Protein AF-A0A7S0BKB6-F1 (afdb_monomer)

Radius of gyration: 20.29 Å; Cα contacts (8 Å, |Δi|>4): 83; chains: 1; bounding box: 46×22×55 Å

Organism: NCBI:txid101924

Nearest PDB structures (foldseek):
  7ejc-assembly1_A  TM=9.488E-01  e=2.361E-06  Homo sapiens
  1szp-assembly2_B  TM=8.742E-01  e=2.302E-05  Saccharomyces cerevisiae
  1szp-assembly1_A  TM=8.590E-01  e=1.663E-05  Saccharomyces cerevisiae
  1szp-assembly1_D  TM=8.398E-01  e=2.157E-05  Saccharomyces cerevisiae
  1xu4-assembly1_A  TM=8.864E-01  e=6.520E-05  Methanococcus voltae

Sequence (105 aa):
MKEFGFYTLEGIMMATKKQLLAVRGISEAKVEKIRESCGKLIRSGFSTGIEVREKRAAVFRISTGSEALNGILNGGIQSRSITEAYGSPVGLRSYALWTASLIIR

Solvent-accessible surface area (backbone atoms only — not comparable to full-atom values): 6785 Å² total; per-residue (Å²): 96,61,93,73,73,41,83,45,68,65,54,57,70,73,45,53,70,70,66,58,53,70,38,88,93,48,52,71,75,54,53,50,54,51,51,55,55,43,55,74,75,40,91,84,67,95,72,54,76,64,59,52,51,57,60,54,66,75,52,53,55,45,74,74,88,40,71,72,58,16,59,76,48,73,56,18,53,50,40,81,39,81,49,76,52,86,82,82,92,75,90,77,82,94,75,72,94,64,77,55,68,51,74,40,124

Structure (mmCIF, N/CA/C/O backbone):
data_AF-A0A7S0BKB6-F1
#
_entry.id   AF-A0A7S0BKB6-F1
#
loop_
_atom_site.group_PDB
_atom_site.id
_atom_site.type_symbol
_atom_site.label_atom_id
_atom_site.label_alt_id
_atom_site.label_comp_id
_atom_site.label_asym_id
_atom_site.label_entity_id
_atom_site.label_seq_id
_atom_site.pdbx_PDB_ins_code
_atom_site.Cartn_x
_atom_site.Cartn_y
_atom_site.Cartn_z
_atom_site.occupancy
_atom_site.B_iso_or_equiv
_atom_site.auth_seq_id
_atom_site.auth_comp_id
_atom_site.auth_asym_id
_atom_site.auth_atom_id
_atom_site.pdbx_PDB_model_num
ATOM 1 N N . MET A 1 1 ? -18.333 -7.385 4.244 1.00 70.94 1 MET A N 1
ATOM 2 C CA . MET A 1 1 ? -17.178 -6.545 3.832 1.00 70.94 1 MET A CA 1
ATOM 3 C C . MET A 1 1 ? -16.619 -6.946 2.473 1.00 70.94 1 MET A C 1
ATOM 5 O O . MET A 1 1 ? -16.452 -6.053 1.656 1.00 70.94 1 MET A O 1
ATOM 9 N N . LYS A 1 2 ? -16.419 -8.245 2.194 1.00 74.56 2 LYS A N 1
ATOM 10 C CA . LYS A 1 2 ? -15.992 -8.733 0.866 1.00 74.56 2 LYS A CA 1
ATOM 11 C C . LYS A 1 2 ? -16.907 -8.267 -0.276 1.00 74.56 2 LYS A C 1
ATOM 13 O O . LYS A 1 2 ? -16.418 -7.739 -1.260 1.00 74.56 2 LYS A O 1
ATOM 18 N N . GLU A 1 3 ? -18.224 -8.339 -0.085 1.00 75.38 3 GLU A N 1
ATOM 19 C CA . GLU A 1 3 ? -19.220 -7.850 -1.060 1.00 75.38 3 GLU A CA 1
ATOM 20 C C . GLU A 1 3 ? -19.145 -6.339 -1.337 1.00 75.38 3 GLU A C 1
ATOM 22 O O . GLU A 1 3 ? -19.658 -5.866 -2.341 1.00 75.38 3 GLU A O 1
ATOM 27 N N . PHE A 1 4 ? -18.472 -5.578 -0.471 1.00 72.38 4 PHE A N 1
ATOM 28 C CA . PHE A 1 4 ? -18.290 -4.130 -0.600 1.00 72.38 4 PHE A CA 1
ATOM 29 C C . PHE A 1 4 ? -16.878 -3.763 -1.083 1.00 72.38 4 PHE A C 1
ATOM 31 O O . PHE A 1 4 ? -16.460 -2.618 -0.954 1.00 72.38 4 PHE A O 1
ATOM 38 N N . GLY A 1 5 ? -16.119 -4.735 -1.606 1.00 77.94 5 GLY A N 1
ATOM 39 C CA . GLY A 1 5 ? -14.786 -4.519 -2.174 1.00 77.94 5 GLY A CA 1
ATOM 40 C C . GLY A 1 5 ? -13.638 -4.491 -1.160 1.00 77.94 5 GLY A C 1
ATOM 41 O O . GLY A 1 5 ? -12.485 -4.304 -1.547 1.00 77.94 5 GLY A O 1
ATOM 42 N N . PHE A 1 6 ? -13.913 -4.705 0.132 1.00 82.69 6 PHE A N 1
ATOM 43 C CA . PHE A 1 6 ? -12.881 -4.764 1.170 1.00 82.69 6 PHE A CA 1
ATOM 44 C C . PHE A 1 6 ? -12.432 -6.208 1.404 1.00 82.69 6 PHE A C 1
ATOM 46 O O . PHE A 1 6 ? -13.095 -6.977 2.108 1.00 82.69 6 PHE A O 1
ATOM 53 N N . TYR A 1 7 ? -11.291 -6.561 0.812 1.00 84.38 7 TYR A N 1
ATOM 54 C CA . TYR A 1 7 ? -10.697 -7.900 0.901 1.00 84.38 7 TYR A CA 1
ATOM 55 C C . TYR A 1 7 ? -9.467 -7.967 1.811 1.00 84.38 7 TYR A C 1
ATOM 57 O O . TYR A 1 7 ? -9.106 -9.051 2.262 1.00 84.38 7 TYR A O 1
ATOM 65 N N . THR A 1 8 ? -8.838 -6.826 2.104 1.00 84.94 8 THR A N 1
ATOM 66 C CA . THR A 1 8 ? -7.629 -6.738 2.931 1.00 84.94 8 THR A CA 1
ATOM 67 C C . THR A 1 8 ? -7.888 -5.936 4.203 1.00 84.94 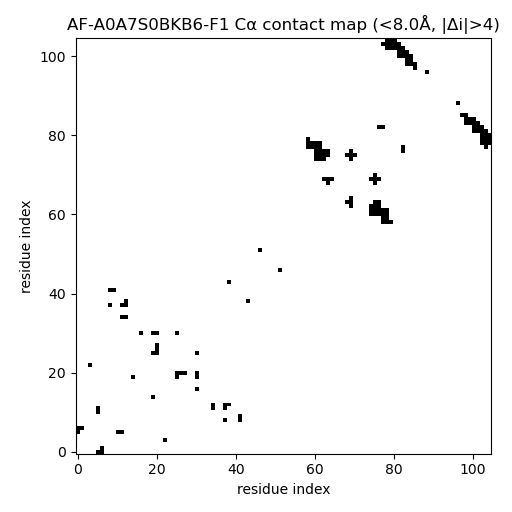8 THR A C 1
ATOM 69 O O . THR A 1 8 ? -8.663 -4.976 4.204 1.00 84.94 8 THR A O 1
ATOM 72 N N . LEU A 1 9 ? -7.208 -6.311 5.292 1.00 84.06 9 LEU A N 1
ATOM 73 C CA . LEU A 1 9 ? -7.247 -5.560 6.552 1.00 84.06 9 LEU A CA 1
ATOM 74 C C . LEU A 1 9 ? -6.719 -4.129 6.353 1.00 84.06 9 LEU A C 1
ATOM 76 O O . LEU A 1 9 ? -7.289 -3.174 6.877 1.00 84.06 9 LEU A O 1
ATOM 80 N N . GLU A 1 10 ? -5.678 -3.972 5.529 1.00 83.31 10 GLU A N 1
ATOM 81 C CA . GLU A 1 10 ? -5.121 -2.667 5.156 1.00 83.31 10 GLU A CA 1
ATOM 82 C C . GLU A 1 10 ? -6.154 -1.806 4.424 1.00 83.31 10 GLU A C 1
ATOM 84 O O . GLU A 1 10 ? -6.290 -0.622 4.721 1.00 83.31 10 GLU A O 1
ATOM 89 N N . GLY A 1 11 ? -6.952 -2.401 3.532 1.00 83.88 11 GLY A N 1
ATOM 90 C CA . GLY A 1 11 ? -8.029 -1.700 2.836 1.00 83.88 11 GLY A CA 1
ATOM 91 C C . GLY A 1 11 ? -9.089 -1.143 3.789 1.00 83.88 11 GLY A C 1
ATOM 92 O O . GLY A 1 11 ? -9.575 -0.035 3.581 1.00 83.88 11 GLY A O 1
ATOM 93 N N . ILE A 1 12 ? -9.407 -1.865 4.869 1.00 85.25 12 ILE A N 1
ATOM 94 C CA . ILE A 1 12 ? -10.358 -1.410 5.897 1.00 85.25 12 ILE A CA 1
ATOM 95 C C . ILE A 1 12 ? -9.757 -0.275 6.739 1.00 85.25 12 ILE A C 1
ATOM 97 O O . ILE A 1 12 ? -10.451 0.696 7.046 1.00 85.25 12 ILE A O 1
ATOM 101 N N . MET A 1 13 ? -8.470 -0.369 7.091 1.00 84.62 13 MET A N 1
ATOM 102 C CA . MET A 1 13 ? -7.772 0.675 7.851 1.00 84.62 13 MET A CA 1
ATOM 103 C C . MET A 1 13 ? -7.614 1.976 7.058 1.00 84.62 13 MET A C 1
ATOM 105 O O . MET A 1 13 ? -7.779 3.055 7.630 1.00 84.62 13 MET A O 1
ATOM 109 N N . MET A 1 14 ? -7.356 1.873 5.751 1.00 85.25 14 MET A N 1
ATOM 110 C CA . MET A 1 14 ? -7.209 3.014 4.839 1.00 85.25 14 MET A CA 1
ATOM 111 C C . MET A 1 14 ? -8.551 3.651 4.448 1.00 85.25 14 MET A C 1
ATOM 113 O O . MET A 1 14 ? -8.593 4.825 4.086 1.00 85.25 14 MET A O 1
ATOM 117 N N . ALA A 1 15 ? -9.659 2.910 4.531 1.00 84.94 15 ALA A N 1
ATOM 118 C CA . ALA A 1 15 ? -10.988 3.437 4.241 1.00 84.94 15 ALA A CA 1
ATOM 119 C C . ALA A 1 15 ? -11.450 4.437 5.308 1.00 84.94 15 ALA A C 1
ATOM 121 O O . ALA A 1 15 ? -11.273 4.234 6.512 1.00 84.94 15 ALA A O 1
ATOM 122 N N . THR A 1 16 ? -12.127 5.506 4.898 1.00 85.19 16 THR A N 1
ATOM 123 C CA . THR A 1 16 ? -12.697 6.482 5.843 1.00 85.19 16 THR A CA 1
ATOM 124 C C . THR A 1 16 ? -13.890 5.893 6.604 1.00 85.19 16 THR A C 1
ATOM 126 O O . THR A 1 16 ? -14.593 5.016 6.099 1.00 85.19 16 THR A O 1
ATOM 129 N N . LYS A 1 17 ? -14.174 6.387 7.823 1.00 82.31 17 LYS A N 1
ATOM 130 C CA . LYS A 1 17 ? -15.359 5.943 8.590 1.00 82.31 17 LYS A CA 1
ATOM 131 C C . LYS A 1 17 ? -16.655 6.134 7.786 1.00 82.31 17 LYS A C 1
ATOM 133 O O . LYS A 1 17 ? -17.492 5.240 7.773 1.00 82.31 17 LYS A O 1
ATOM 138 N N . LYS A 1 18 ? -16.764 7.232 7.025 1.00 83.25 18 LYS A N 1
ATOM 139 C CA . LYS A 1 18 ? -17.901 7.518 6.130 1.00 83.25 18 LYS A CA 1
ATOM 140 C C . LYS A 1 18 ? -18.121 6.424 5.076 1.00 83.25 18 LYS A C 1
ATOM 142 O O . LYS A 1 18 ? -19.252 6.000 4.877 1.00 83.25 18 LYS A O 1
ATOM 147 N N . GLN A 1 19 ? -17.054 5.932 4.442 1.00 83.38 19 GLN A N 1
ATOM 148 C CA . GLN A 1 19 ? -17.146 4.852 3.449 1.00 83.38 19 GLN A CA 1
ATOM 149 C C . GLN A 1 19 ? -17.600 3.527 4.070 1.00 83.38 19 GLN A C 1
ATOM 151 O O . GLN A 1 19 ? -18.355 2.789 3.447 1.00 83.38 19 GLN A O 1
ATOM 156 N N . LEU A 1 20 ? -17.178 3.236 5.304 1.00 81.62 20 LEU A N 1
ATOM 157 C CA . LEU A 1 20 ? -17.597 2.025 6.015 1.00 81.62 20 LEU A CA 1
ATOM 158 C C . LEU A 1 20 ? -19.042 2.107 6.529 1.00 81.62 20 LEU A C 1
ATOM 160 O O . LEU A 1 20 ? -19.704 1.080 6.615 1.00 81.62 20 LEU A O 1
ATOM 164 N N . LEU A 1 21 ? -19.537 3.306 6.843 1.00 83.19 21 LEU A N 1
ATOM 165 C CA . LEU A 1 21 ? -20.931 3.548 7.240 1.00 83.19 21 LEU A CA 1
ATOM 166 C C . LEU A 1 21 ? -21.904 3.528 6.055 1.00 83.19 21 LEU A C 1
ATOM 168 O O . LEU A 1 21 ? -23.070 3.189 6.224 1.00 83.19 21 LEU A O 1
ATOM 172 N N . ALA A 1 22 ? -21.430 3.852 4.848 1.00 82.62 22 ALA A N 1
ATOM 173 C CA . ALA A 1 22 ? -22.220 3.738 3.620 1.00 82.62 22 ALA A CA 1
ATOM 174 C C . ALA A 1 22 ? -22.554 2.275 3.255 1.00 82.62 22 ALA A C 1
ATOM 176 O O . ALA A 1 22 ? -23.411 2.014 2.409 1.00 82.62 22 ALA A O 1
ATOM 177 N N . VAL A 1 23 ? -21.890 1.311 3.899 1.00 80.19 23 VAL A N 1
ATOM 178 C CA . VAL A 1 23 ? -22.159 -0.117 3.751 1.00 80.19 23 VAL A CA 1
ATOM 179 C C . VAL A 1 23 ? -23.491 -0.461 4.422 1.00 80.19 23 VAL A C 1
ATOM 181 O O . VAL A 1 23 ? -23.630 -0.389 5.645 1.00 80.19 23 VAL A O 1
ATOM 184 N N . ARG A 1 24 ? -24.479 -0.878 3.621 1.00 74.00 24 ARG A N 1
ATOM 185 C CA . ARG A 1 24 ? -25.809 -1.263 4.121 1.00 74.00 24 ARG A CA 1
ATOM 186 C C . ARG A 1 24 ? -25.690 -2.356 5.191 1.00 74.00 24 ARG A C 1
ATOM 188 O O . ARG A 1 24 ? -25.051 -3.381 4.972 1.00 74.00 24 ARG A O 1
ATOM 195 N N . GLY A 1 25 ? -26.332 -2.139 6.340 1.00 74.44 25 GLY A N 1
ATOM 196 C CA . GLY A 1 25 ? -26.414 -3.122 7.428 1.00 74.44 25 GLY A CA 1
ATOM 197 C C . GLY A 1 25 ? -25.285 -3.070 8.466 1.00 74.44 25 GLY A C 1
ATOM 198 O O . GLY A 1 25 ? -25.285 -3.881 9.399 1.00 74.44 25 GLY A O 1
ATOM 199 N N . ILE A 1 26 ? -24.344 -2.124 8.363 1.00 80.44 26 ILE A N 1
ATOM 200 C CA . ILE A 1 26 ? -23.309 -1.913 9.384 1.00 80.44 26 ILE A CA 1
ATOM 201 C C . ILE A 1 26 ? -23.649 -0.673 10.216 1.00 80.44 26 ILE A C 1
ATOM 203 O O . ILE A 1 26 ? -23.788 0.426 9.692 1.00 80.44 26 ILE A O 1
ATOM 207 N N . SER A 1 27 ? -23.773 -0.854 11.533 1.00 83.12 27 SER A N 1
ATOM 208 C CA . SER A 1 27 ? -23.918 0.251 12.482 1.00 83.12 27 SER A CA 1
ATOM 209 C C . SER A 1 27 ? -22.558 0.823 12.878 1.00 83.12 27 SER A C 1
ATOM 211 O O . SER A 1 27 ? -21.542 0.126 12.848 1.00 83.12 27 SER A O 1
ATOM 213 N N . GLU A 1 28 ? -22.534 2.075 13.323 1.00 82.31 28 GLU A N 1
ATOM 214 C CA . GLU A 1 28 ? -21.304 2.768 13.726 1.00 82.31 28 GLU A CA 1
ATOM 215 C C . GLU A 1 28 ? -20.533 2.028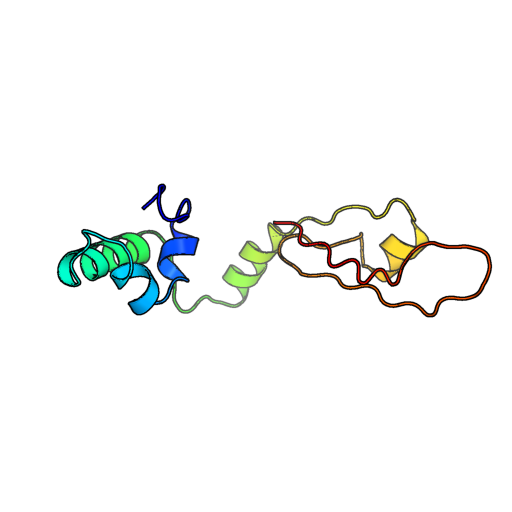 14.829 1.00 82.31 28 GLU A C 1
ATOM 217 O O . GLU A 1 28 ? -19.323 1.830 14.724 1.00 82.31 28 GLU A O 1
ATOM 222 N N . ALA A 1 29 ? -21.250 1.463 15.805 1.00 85.88 29 ALA A N 1
ATOM 223 C CA . ALA A 1 29 ? -20.662 0.621 16.846 1.00 85.88 29 ALA A CA 1
ATOM 224 C C . ALA A 1 29 ? -19.953 -0.634 16.295 1.00 85.88 29 ALA A C 1
ATOM 226 O O . ALA A 1 29 ? -18.983 -1.108 16.885 1.00 85.88 29 ALA A O 1
ATOM 227 N N . LYS A 1 30 ? -20.421 -1.198 15.172 1.00 84.69 30 LYS A N 1
ATOM 228 C CA . LYS A 1 30 ? -19.754 -2.334 14.514 1.00 84.69 30 LYS A CA 1
ATOM 229 C C . LYS A 1 30 ? -18.521 -1.876 13.737 1.00 84.69 30 LYS A C 1
ATOM 231 O O . LYS A 1 30 ? -17.509 -2.569 13.786 1.00 84.69 30 LYS A O 1
ATOM 236 N N . VAL A 1 31 ? -18.584 -0.724 13.062 1.00 85.06 31 VAL A N 1
ATOM 237 C CA . VAL A 1 31 ? -17.423 -0.146 12.359 1.00 85.06 31 VAL A CA 1
ATOM 238 C C . VAL A 1 31 ? -16.271 0.086 13.333 1.00 85.06 31 VAL A C 1
ATOM 240 O O . VAL A 1 31 ? -15.144 -0.304 13.031 1.00 85.06 31 VAL A O 1
ATOM 243 N N . GLU A 1 32 ? -16.548 0.659 14.506 1.00 85.75 32 GLU A N 1
ATOM 244 C CA . GLU A 1 32 ? -15.508 0.953 15.496 1.00 85.75 32 GLU A CA 1
ATOM 245 C C . GLU A 1 32 ? -14.826 -0.322 15.999 1.00 85.75 32 GLU A C 1
ATOM 247 O O . GLU A 1 32 ? -13.603 -0.424 15.942 1.00 85.75 32 GLU A O 1
ATOM 252 N N . LYS A 1 33 ? -15.604 -1.351 16.364 1.00 87.56 33 LYS A N 1
ATOM 253 C CA . LYS A 1 33 ? -15.058 -2.652 16.795 1.00 87.56 33 LYS A CA 1
ATOM 254 C C . LYS A 1 33 ? -14.189 -3.307 15.722 1.00 87.56 33 LYS A C 1
ATOM 256 O O . LYS A 1 33 ? -13.162 -3.910 16.040 1.00 87.56 33 LYS A O 1
ATOM 261 N N . ILE A 1 34 ? -14.590 -3.206 14.452 1.00 86.12 34 ILE A N 1
ATOM 262 C CA . ILE A 1 34 ? -13.815 -3.759 13.337 1.00 86.12 34 ILE A CA 1
ATOM 263 C C . ILE A 1 34 ? -12.498 -2.998 13.183 1.00 86.12 34 ILE A C 1
ATOM 265 O O . ILE A 1 34 ? -11.453 -3.636 13.077 1.00 86.12 34 ILE A O 1
ATOM 269 N N . ARG A 1 35 ? -12.522 -1.660 13.215 1.00 84.31 35 ARG A N 1
ATOM 270 C CA . ARG A 1 35 ? -11.299 -0.846 13.135 1.00 84.31 35 ARG A CA 1
ATOM 271 C C . ARG A 1 35 ? -10.368 -1.107 14.310 1.00 84.31 35 ARG A C 1
ATOM 273 O O . ARG A 1 35 ? -9.174 -1.258 14.094 1.00 84.31 35 ARG A O 1
ATOM 280 N N . GLU A 1 36 ? -10.901 -1.221 15.520 1.00 86.88 36 GLU A N 1
ATOM 281 C CA . GLU A 1 36 ? -10.104 -1.508 16.713 1.00 86.88 36 GLU A CA 1
ATOM 282 C C . GLU A 1 36 ? -9.437 -2.890 16.628 1.00 86.88 36 GLU A C 1
ATOM 284 O O . GLU A 1 36 ? -8.251 -3.040 16.918 1.00 86.88 36 GLU A O 1
ATOM 289 N N . SER A 1 37 ? -10.172 -3.899 16.152 1.00 85.81 37 SER A N 1
ATOM 290 C CA . SER A 1 37 ? -9.631 -5.245 15.924 1.00 85.81 37 SER A CA 1
ATOM 291 C C . SER A 1 37 ? -8.565 -5.249 14.823 1.00 85.81 37 SER A C 1
ATOM 293 O O . SER A 1 37 ? -7.524 -5.885 14.971 1.00 85.81 37 SER A O 1
ATOM 295 N N . CYS A 1 38 ? -8.780 -4.497 13.738 1.00 84.94 38 CYS A N 1
ATOM 296 C CA . CYS A 1 38 ? -7.802 -4.351 12.658 1.00 84.94 38 CYS A CA 1
ATOM 297 C C . CYS A 1 38 ? -6.547 -3.593 13.117 1.00 84.94 38 CYS A C 1
ATOM 299 O O . CYS A 1 38 ? -5.447 -3.980 12.740 1.00 84.94 38 CYS A O 1
ATOM 301 N N . GLY A 1 39 ? -6.689 -2.565 13.957 1.00 81.75 39 GLY A N 1
ATOM 302 C CA . GLY A 1 39 ? -5.575 -1.787 14.507 1.00 81.75 39 GLY A CA 1
ATOM 303 C C . GLY A 1 39 ? -4.700 -2.566 15.494 1.00 81.75 39 GLY A C 1
ATOM 304 O O . GLY A 1 39 ? -3.533 -2.239 15.665 1.00 81.75 39 GLY A O 1
ATOM 305 N N . LYS A 1 40 ? -5.225 -3.631 16.113 1.00 82.81 40 LYS A N 1
ATOM 306 C CA . LYS A 1 40 ? -4.417 -4.571 16.914 1.00 82.81 40 LYS A CA 1
ATOM 307 C C . LYS A 1 40 ? -3.561 -5.489 16.035 1.00 82.81 40 LYS A C 1
ATOM 309 O O . LYS A 1 40 ? -2.479 -5.893 16.444 1.00 82.81 40 LYS A O 1
ATOM 314 N N . LEU A 1 41 ? -4.045 -5.816 14.836 1.00 81.75 41 LEU A N 1
ATOM 315 C CA . LEU A 1 41 ? -3.371 -6.708 13.886 1.00 81.75 41 LEU A CA 1
ATOM 316 C C . LEU A 1 41 ? -2.385 -5.960 12.982 1.00 81.75 41 LEU A C 1
ATOM 318 O O . LEU A 1 41 ? -1.324 -6.477 12.644 1.00 81.75 41 LEU A O 1
ATOM 322 N N . ILE A 1 42 ? -2.734 -4.740 12.584 1.00 79.62 42 ILE A N 1
ATOM 323 C CA . ILE A 1 42 ? -1.901 -3.876 11.758 1.00 79.62 42 ILE A CA 1
ATOM 324 C C . ILE A 1 42 ? -1.181 -2.910 12.683 1.00 79.62 42 ILE A C 1
ATOM 326 O O . ILE A 1 42 ? -1.810 -2.087 13.338 1.00 79.62 42 ILE A O 1
ATOM 330 N N . ARG A 1 43 ? 0.152 -2.953 12.687 1.00 69.25 43 ARG A N 1
ATOM 331 C CA . ARG A 1 43 ? 0.987 -1.980 13.403 1.00 69.25 43 ARG A CA 1
ATOM 332 C C . ARG A 1 43 ? 0.944 -0.623 12.685 1.00 69.25 43 ARG A C 1
ATOM 334 O O . ARG A 1 43 ? 1.891 -0.238 12.002 1.00 69.25 43 ARG A O 1
ATOM 341 N N . SER A 1 44 ? -0.186 0.076 12.795 1.00 66.69 44 SER A N 1
ATOM 342 C CA . SER A 1 44 ? -0.414 1.423 12.270 1.00 66.69 44 SER A CA 1
ATOM 343 C C . SER A 1 44 ? -0.063 2.447 13.347 1.00 66.69 44 SER A C 1
ATOM 345 O O . SER A 1 44 ? -0.913 2.874 14.124 1.00 66.69 44 SER A O 1
ATOM 347 N N . GLY A 1 45 ? 1.215 2.799 13.428 1.00 77.88 45 GLY A N 1
ATOM 348 C CA . GLY A 1 45 ? 1.742 3.767 14.384 1.00 77.88 45 GLY A CA 1
ATOM 349 C C . GLY A 1 45 ? 3.142 4.214 13.981 1.00 77.88 45 GLY A C 1
ATOM 350 O O . GLY A 1 45 ? 3.613 3.899 12.884 1.00 77.88 45 GLY A O 1
ATOM 351 N N . PHE A 1 46 ? 3.821 4.935 14.869 1.00 81.25 46 PHE A N 1
ATOM 352 C CA . PHE A 1 46 ? 5.206 5.335 14.638 1.00 81.25 46 PHE A CA 1
ATOM 353 C C . PHE A 1 46 ? 6.096 4.102 14.452 1.00 81.25 46 PHE A C 1
ATOM 355 O O . PHE A 1 46 ? 5.989 3.119 15.184 1.00 81.25 46 PHE A O 1
ATOM 362 N N . SER A 1 47 ? 6.945 4.153 13.430 1.00 84.25 47 SER A N 1
ATOM 363 C CA . SER A 1 47 ? 7.953 3.133 13.141 1.00 84.25 47 SER A CA 1
ATOM 364 C C . SER A 1 47 ? 9.322 3.802 13.106 1.00 84.25 47 SER A C 1
ATOM 366 O O . SER A 1 47 ? 9.436 4.959 12.696 1.00 84.25 47 SER A O 1
ATOM 368 N N . THR A 1 48 ? 10.361 3.091 13.529 1.00 90.69 48 THR A N 1
ATOM 369 C CA . THR A 1 48 ? 11.736 3.609 13.458 1.00 90.69 48 THR A CA 1
ATOM 370 C C . THR A 1 48 ? 12.270 3.565 12.022 1.00 90.69 48 THR A C 1
ATOM 372 O O . THR A 1 48 ? 11.766 2.828 11.171 1.00 90.69 48 THR A O 1
ATOM 375 N N . GLY A 1 49 ? 13.322 4.339 11.731 1.00 87.50 49 GLY A N 1
ATOM 376 C CA . GLY A 1 49 ? 13.927 4.367 10.392 1.00 87.50 49 GLY A CA 1
ATOM 377 C C . GLY A 1 49 ? 14.437 2.997 9.920 1.00 87.50 49 GLY A C 1
ATOM 378 O O . GLY A 1 49 ? 14.383 2.696 8.728 1.00 87.50 49 GLY A O 1
ATOM 379 N N . ILE A 1 50 ? 14.867 2.145 10.855 1.00 89.75 50 ILE A N 1
ATOM 380 C CA . ILE A 1 50 ? 15.322 0.778 10.572 1.00 89.75 50 ILE A CA 1
ATOM 381 C C . ILE A 1 50 ? 14.135 -0.102 10.161 1.00 89.75 50 ILE A C 1
ATOM 383 O O . ILE A 1 50 ? 14.177 -0.708 9.094 1.00 89.75 50 ILE A O 1
ATOM 387 N N . GLU A 1 51 ? 13.038 -0.083 10.924 1.00 87.56 51 GLU A N 1
ATOM 388 C CA . GLU A 1 51 ? 11.821 -0.848 10.607 1.00 87.56 51 GLU A CA 1
ATOM 389 C C . GLU A 1 51 ? 11.238 -0.461 9.235 1.00 87.56 51 GLU A C 1
ATOM 391 O O . GLU A 1 51 ? 10.757 -1.307 8.481 1.00 87.56 51 GLU A O 1
ATOM 396 N N . VAL A 1 52 ? 11.282 0.828 8.875 1.00 86.25 52 VAL A N 1
ATOM 397 C CA . VAL A 1 52 ? 10.826 1.295 7.555 1.00 86.25 52 VAL A CA 1
ATOM 398 C C . VAL A 1 52 ? 11.750 0.797 6.442 1.00 86.25 52 VAL A C 1
ATOM 400 O O . VAL A 1 52 ? 11.268 0.391 5.381 1.00 86.25 52 VAL A O 1
ATOM 403 N N . ARG A 1 53 ? 13.068 0.796 6.666 1.00 87.94 53 ARG A N 1
ATOM 404 C CA . ARG A 1 53 ? 14.042 0.267 5.704 1.00 87.94 53 ARG A CA 1
ATOM 405 C C . ARG A 1 53 ? 13.842 -1.231 5.472 1.00 87.94 53 ARG A C 1
ATOM 407 O O . ARG A 1 53 ? 13.847 -1.654 4.320 1.00 87.94 53 ARG A O 1
ATOM 414 N N . GLU A 1 54 ? 13.616 -2.007 6.528 1.00 88.25 54 GLU A N 1
ATOM 415 C CA . GLU A 1 54 ? 13.316 -3.441 6.434 1.00 88.25 54 GLU A CA 1
ATOM 416 C C . GLU A 1 54 ? 12.017 -3.698 5.665 1.00 88.25 54 GLU A C 1
ATOM 418 O O . GLU A 1 54 ? 11.998 -4.506 4.739 1.00 88.25 54 GLU A O 1
ATOM 423 N N . LYS A 1 55 ? 10.950 -2.937 5.943 1.00 85.38 55 LYS A N 1
ATOM 424 C CA . LYS A 1 55 ? 9.703 -3.010 5.160 1.00 85.38 55 LYS A CA 1
ATOM 425 C C . LYS A 1 55 ? 9.935 -2.720 3.673 1.00 85.38 55 LYS A C 1
ATOM 427 O O . LYS A 1 55 ? 9.351 -3.385 2.820 1.00 85.38 55 LYS A O 1
ATOM 432 N N . ARG A 1 56 ? 10.797 -1.751 3.340 1.00 85.88 56 ARG A N 1
ATOM 433 C CA . ARG A 1 56 ? 11.145 -1.426 1.944 1.00 85.88 56 ARG A CA 1
ATOM 434 C C . ARG A 1 56 ? 12.038 -2.471 1.277 1.00 85.88 56 ARG A C 1
ATOM 436 O O . ARG A 1 56 ? 12.071 -2.496 0.052 1.00 85.88 56 ARG A O 1
ATOM 443 N N . ALA A 1 57 ? 12.705 -3.349 2.025 1.00 86.44 57 ALA A N 1
ATOM 444 C CA . ALA A 1 57 ? 13.462 -4.455 1.437 1.00 86.44 57 ALA A CA 1
ATOM 445 C C . ALA A 1 57 ? 12.551 -5.459 0.703 1.00 86.44 57 ALA A C 1
ATOM 447 O O . ALA A 1 57 ? 12.991 -6.106 -0.240 1.00 86.44 57 ALA A O 1
ATOM 448 N N . ALA A 1 58 ? 11.264 -5.532 1.069 1.00 84.62 58 ALA A N 1
ATOM 449 C CA . ALA A 1 58 ? 10.262 -6.343 0.373 1.00 84.62 58 ALA A CA 1
ATOM 450 C C . ALA A 1 58 ? 9.782 -5.739 -0.967 1.00 84.62 58 ALA A C 1
ATOM 452 O O . ALA A 1 58 ? 8.909 -6.312 -1.625 1.00 84.62 58 ALA A O 1
ATOM 453 N N . VAL A 1 59 ? 10.293 -4.568 -1.369 1.00 86.44 59 VAL A N 1
ATOM 454 C CA . VAL A 1 59 ? 10.001 -3.954 -2.671 1.00 86.44 59 VAL A CA 1
ATOM 455 C C . VAL A 1 59 ? 10.900 -4.585 -3.730 1.00 86.44 59 VAL A C 1
ATOM 457 O O . VAL A 1 59 ? 12.104 -4.339 -3.768 1.00 86.44 59 VAL A O 1
ATOM 460 N N . PHE A 1 60 ? 10.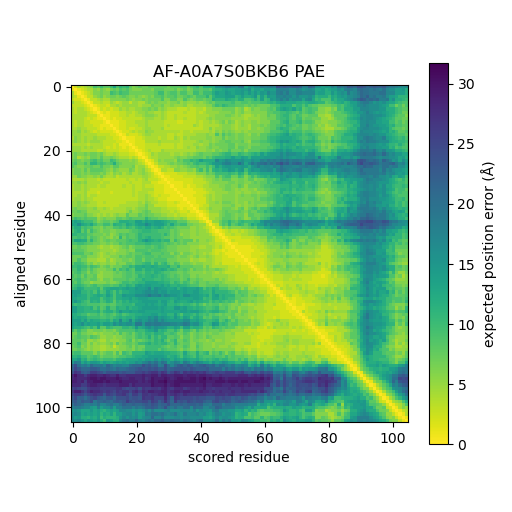303 -5.375 -4.619 1.00 86.56 60 PHE A N 1
ATOM 461 C CA . PHE A 1 60 ? 10.982 -5.933 -5.789 1.00 86.56 60 PHE A CA 1
ATOM 462 C C . PHE A 1 60 ? 10.837 -5.015 -7.011 1.00 86.56 60 PHE A C 1
ATOM 464 O O . PHE A 1 60 ? 9.934 -4.172 -7.063 1.00 86.56 60 PHE A O 1
ATOM 471 N N . ARG A 1 61 ? 11.731 -5.181 -7.991 1.00 87.25 61 ARG A N 1
ATOM 472 C CA . ARG A 1 61 ? 11.726 -4.449 -9.266 1.00 87.25 61 ARG A CA 1
ATOM 473 C C . ARG A 1 61 ? 11.466 -5.401 -10.426 1.00 87.25 61 ARG A C 1
ATOM 475 O O . ARG A 1 61 ? 12.006 -6.504 -10.444 1.00 87.25 61 ARG A O 1
ATOM 482 N N . ILE A 1 62 ? 10.651 -4.966 -11.379 1.00 84.56 62 ILE A N 1
ATOM 483 C CA . ILE A 1 62 ? 10.359 -5.695 -12.614 1.00 84.56 62 ILE A CA 1
ATOM 484 C C . ILE A 1 62 ? 11.224 -5.123 -13.738 1.00 84.56 62 ILE A C 1
ATOM 486 O O . ILE A 1 62 ? 11.243 -3.911 -13.960 1.00 84.56 62 ILE A O 1
ATOM 490 N N . SER A 1 63 ? 11.929 -5.999 -14.455 1.00 82.25 63 SER A N 1
ATOM 491 C CA . SER A 1 63 ? 12.728 -5.618 -15.622 1.00 82.25 63 SER A CA 1
ATOM 492 C C . SER A 1 63 ? 11.836 -5.086 -16.744 1.00 82.25 63 SER A C 1
ATOM 494 O O . SER A 1 63 ? 10.813 -5.681 -17.071 1.00 82.25 63 SER A O 1
ATOM 496 N N . THR A 1 64 ? 12.257 -3.989 -17.369 1.00 78.62 64 THR A N 1
ATOM 497 C CA . THR A 1 64 ? 11.574 -3.379 -18.523 1.00 78.62 64 THR A CA 1
ATOM 498 C C . THR A 1 64 ? 11.908 -4.051 -19.859 1.00 78.62 64 THR A C 1
ATOM 500 O O . THR A 1 64 ? 11.392 -3.642 -20.894 1.00 78.62 64 THR A O 1
ATOM 503 N N . GLY A 1 65 ? 12.789 -5.058 -19.864 1.00 80.06 65 GLY A N 1
ATOM 504 C CA . GLY A 1 65 ? 13.281 -5.716 -21.082 1.00 80.06 65 GLY A CA 1
ATOM 505 C C . GLY A 1 65 ? 14.382 -4.950 -21.829 1.00 80.06 65 GLY A C 1
ATOM 506 O O . GLY A 1 65 ? 14.989 -5.510 -22.734 1.00 80.06 65 GLY A O 1
ATOM 507 N N . SER A 1 66 ? 14.692 -3.710 -21.430 1.00 83.44 66 SER A N 1
ATOM 508 C CA . SER A 1 66 ? 15.824 -2.927 -21.944 1.00 83.44 66 SER A CA 1
ATOM 509 C C . SER A 1 66 ? 16.856 -2.690 -20.842 1.00 83.44 66 SER A C 1
ATOM 511 O O . SER A 1 66 ? 16.533 -2.137 -19.789 1.00 83.44 66 SER A O 1
ATOM 513 N N . GLU A 1 67 ? 18.114 -3.070 -21.082 1.00 85.50 67 GLU A N 1
ATOM 514 C CA . GLU A 1 67 ? 19.209 -2.845 -20.126 1.00 85.50 67 GLU A CA 1
ATOM 515 C C . GLU A 1 67 ? 19.476 -1.354 -19.886 1.00 85.50 67 GLU A C 1
ATOM 517 O O . GLU A 1 67 ? 19.678 -0.945 -18.743 1.00 85.50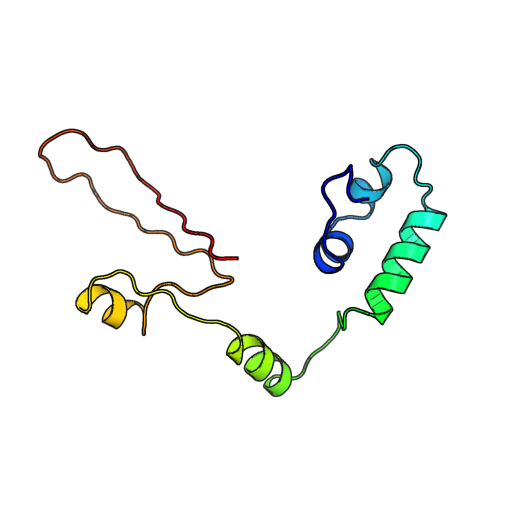 67 GLU A O 1
ATOM 522 N N . ALA A 1 68 ? 19.382 -0.524 -20.931 1.00 84.69 68 ALA A N 1
ATOM 523 C CA . ALA A 1 68 ? 19.566 0.923 -20.823 1.00 84.69 68 ALA A CA 1
ATOM 524 C C . ALA A 1 68 ? 18.497 1.566 -19.925 1.00 84.69 68 ALA A C 1
ATOM 526 O O . ALA A 1 68 ? 18.812 2.370 -19.046 1.00 84.69 68 ALA A O 1
ATOM 527 N N . LEU A 1 69 ? 17.231 1.168 -20.094 1.00 80.38 69 LEU A N 1
ATOM 528 C CA . LEU A 1 69 ? 16.131 1.687 -19.281 1.00 80.38 69 LEU A CA 1
ATOM 529 C C . LEU A 1 69 ? 16.176 1.146 -17.845 1.00 80.38 69 LEU A C 1
ATOM 531 O O . LEU A 1 69 ? 15.939 1.889 -16.892 1.00 80.38 69 LEU A O 1
ATOM 535 N N . ASN A 1 70 ? 16.546 -0.123 -17.668 1.00 83.81 70 ASN A N 1
ATOM 536 C CA . ASN A 1 70 ? 16.770 -0.701 -16.346 1.00 83.81 70 ASN A CA 1
ATOM 537 C C . ASN A 1 70 ? 17.910 -0.000 -15.597 1.00 83.81 70 ASN A C 1
ATOM 539 O O . ASN A 1 70 ? 17.792 0.184 -14.387 1.00 83.81 70 ASN A O 1
ATOM 543 N N . GLY A 1 71 ? 18.975 0.420 -16.287 1.00 85.31 71 GLY A N 1
ATOM 544 C CA . GLY A 1 71 ? 20.064 1.202 -15.698 1.00 85.31 71 GLY A CA 1
ATOM 545 C C . GLY A 1 71 ? 19.577 2.539 -15.139 1.00 85.31 71 GLY A C 1
ATOM 546 O O . GLY A 1 71 ? 19.840 2.857 -13.981 1.00 85.31 71 GLY A O 1
ATOM 547 N N . ILE A 1 72 ? 18.777 3.276 -15.914 1.00 85.50 72 ILE A N 1
ATOM 548 C CA . ILE A 1 72 ? 18.197 4.562 -15.486 1.00 85.50 72 ILE A CA 1
ATOM 549 C C . ILE A 1 72 ? 17.245 4.371 -14.2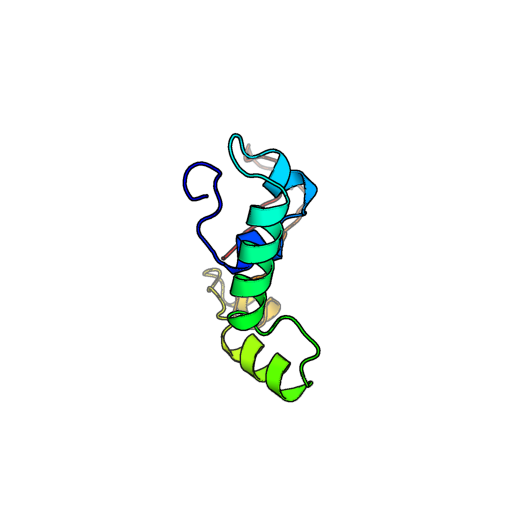93 1.00 85.50 72 ILE A C 1
ATOM 551 O O . ILE A 1 72 ? 17.248 5.162 -13.351 1.00 85.50 72 ILE A O 1
ATOM 555 N N . LEU A 1 73 ? 16.455 3.293 -14.298 1.00 83.06 73 LEU A N 1
ATOM 556 C CA . LEU A 1 73 ? 15.498 2.975 -13.232 1.00 83.06 73 LEU A CA 1
ATOM 557 C C . LEU A 1 73 ? 16.117 2.215 -12.042 1.00 83.06 73 LEU A C 1
ATOM 559 O O . LEU A 1 73 ? 15.388 1.773 -11.151 1.00 83.06 73 LEU A O 1
ATOM 563 N N . ASN A 1 74 ? 17.447 2.068 -11.992 1.00 81.38 74 ASN A N 1
ATOM 564 C CA . ASN A 1 74 ? 18.166 1.324 -10.951 1.00 81.38 74 ASN A CA 1
ATOM 565 C C . ASN A 1 74 ? 17.615 -0.102 -10.734 1.00 81.38 74 ASN A C 1
ATOM 567 O O . ASN A 1 74 ? 17.309 -0.511 -9.610 1.00 81.38 74 ASN A O 1
ATOM 571 N N . GLY A 1 75 ? 17.465 -0.858 -11.822 1.00 79.69 75 GLY A N 1
ATOM 572 C CA . GLY A 1 75 ? 17.014 -2.252 -11.821 1.00 79.69 75 GLY A CA 1
ATOM 573 C C . GLY A 1 75 ? 15.576 -2.475 -12.300 1.00 79.69 75 GLY A C 1
ATOM 574 O O . GLY A 1 75 ? 15.085 -3.595 -12.192 1.00 79.69 75 GLY A O 1
ATOM 575 N N . GLY A 1 76 ? 14.903 -1.446 -12.824 1.00 84.25 76 GLY A N 1
ATOM 576 C CA . GLY A 1 76 ? 13.568 -1.555 -13.428 1.00 84.25 76 GLY A CA 1
ATOM 577 C C . GLY A 1 76 ? 12.442 -0.933 -12.594 1.00 84.25 76 GLY A C 1
ATOM 578 O O . GLY A 1 76 ? 12.681 -0.154 -11.671 1.00 84.25 76 GLY A O 1
ATOM 579 N N . ILE A 1 77 ? 11.193 -1.260 -12.929 1.00 85.38 77 ILE A N 1
ATOM 580 C CA . ILE A 1 77 ? 10.000 -0.627 -12.347 1.00 85.38 77 ILE A CA 1
ATOM 581 C C . ILE A 1 77 ? 9.751 -1.171 -10.937 1.00 85.38 77 ILE A C 1
ATOM 583 O O . ILE A 1 77 ? 9.663 -2.382 -10.738 1.00 85.38 77 ILE A O 1
ATOM 587 N N . GLN A 1 78 ? 9.629 -0.284 -9.948 1.00 84.88 78 GLN A N 1
ATOM 588 C CA . GLN A 1 78 ? 9.453 -0.662 -8.543 1.00 84.88 78 GLN A CA 1
ATOM 589 C C . GLN A 1 78 ? 8.010 -1.092 -8.237 1.00 84.88 78 GLN A C 1
ATOM 591 O O . GLN A 1 78 ? 7.055 -0.372 -8.534 1.00 84.88 78 GLN A O 1
ATOM 596 N N . SER A 1 79 ? 7.853 -2.235 -7.564 1.00 84.75 79 SER A N 1
ATOM 597 C CA . SER A 1 79 ? 6.582 -2.624 -6.937 1.00 84.75 79 SER A CA 1
ATOM 598 C C . SER A 1 79 ? 6.174 -1.639 -5.836 1.00 84.75 79 SER A C 1
ATOM 600 O O . SER A 1 79 ? 7.008 -0.934 -5.264 1.00 84.75 79 SER A O 1
ATOM 602 N N . ARG A 1 80 ? 4.871 -1.564 -5.543 1.00 82.25 80 ARG A N 1
ATOM 603 C CA . ARG A 1 80 ? 4.279 -0.621 -4.574 1.00 82.25 80 ARG A CA 1
ATOM 604 C C . ARG A 1 80 ? 4.589 0.852 -4.876 1.00 82.25 80 ARG A C 1
ATOM 606 O O . ARG A 1 80 ? 4.574 1.688 -3.975 1.00 82.25 80 ARG A O 1
ATOM 613 N N . SER A 1 81 ? 4.852 1.169 -6.142 1.00 82.19 81 SER A N 1
ATOM 614 C CA . SER A 1 81 ? 5.063 2.526 -6.640 1.00 82.19 81 SER A CA 1
ATOM 615 C C . SER A 1 81 ? 4.252 2.750 -7.914 1.00 82.19 81 SER A C 1
ATOM 617 O O . SER A 1 81 ? 3.867 1.793 -8.588 1.00 82.19 81 SER A O 1
ATOM 619 N N . ILE A 1 82 ? 3.976 4.014 -8.222 1.00 82.44 82 ILE A N 1
ATOM 620 C CA . ILE A 1 82 ? 3.375 4.414 -9.491 1.00 82.44 82 ILE A CA 1
ATOM 621 C C . ILE A 1 82 ? 4.505 4.994 -10.333 1.00 82.44 82 ILE A C 1
ATOM 623 O O . ILE A 1 82 ? 5.128 5.973 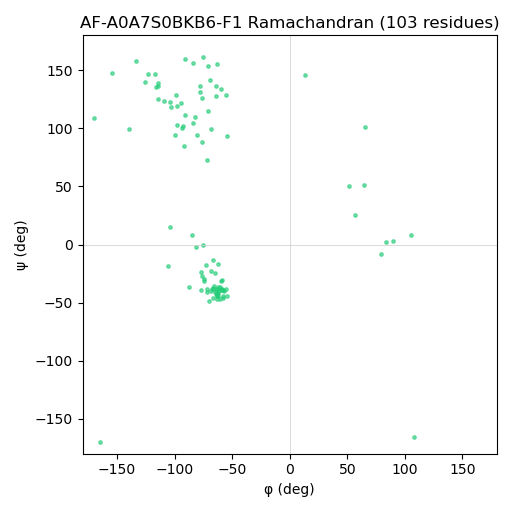-9.928 1.00 82.44 82 ILE A O 1
ATOM 627 N N . THR A 1 83 ? 4.787 4.368 -11.474 1.00 79.50 83 THR A N 1
ATOM 628 C CA . THR A 1 83 ? 5.762 4.876 -12.446 1.00 79.50 83 THR A CA 1
ATOM 629 C C . THR A 1 83 ? 5.004 5.368 -13.670 1.00 79.50 83 THR A C 1
ATOM 631 O O . THR A 1 83 ? 4.226 4.614 -14.254 1.00 79.50 83 THR A O 1
ATOM 634 N N . GLU A 1 84 ? 5.212 6.630 -14.034 1.00 80.25 84 GLU A N 1
ATOM 635 C CA . GLU A 1 84 ? 4.601 7.271 -15.198 1.00 80.25 84 GLU A CA 1
ATOM 636 C C . GLU A 1 84 ? 5.687 7.629 -16.215 1.00 80.25 84 GLU A C 1
ATOM 638 O O . GLU A 1 84 ? 6.752 8.132 -15.851 1.00 80.25 84 GLU A O 1
ATOM 643 N N . ALA A 1 85 ? 5.416 7.358 -17.491 1.00 76.12 85 ALA A N 1
ATOM 644 C CA . ALA A 1 85 ? 6.269 7.741 -18.607 1.00 76.12 85 ALA A CA 1
ATOM 645 C C . ALA A 1 85 ? 5.529 8.738 -19.508 1.00 76.12 85 ALA A C 1
ATOM 647 O O . ALA A 1 85 ? 4.359 8.534 -19.834 1.00 76.12 85 ALA A O 1
ATOM 648 N N . TYR A 1 86 ? 6.228 9.794 -19.927 1.00 75.31 86 TYR A N 1
ATOM 649 C CA . TYR A 1 86 ? 5.718 10.822 -20.834 1.00 75.31 86 TYR A CA 1
ATOM 650 C C . TYR A 1 86 ? 6.658 10.986 -22.034 1.00 75.31 86 TYR A C 1
ATOM 652 O O . TYR A 1 86 ? 7.879 10.973 -21.872 1.00 75.31 86 TYR A O 1
ATOM 660 N N . GLY A 1 87 ? 6.101 11.167 -23.235 1.00 70.75 87 GLY A N 1
ATOM 661 C CA . GLY A 1 87 ? 6.867 11.361 -24.466 1.00 70.75 87 GLY A CA 1
ATOM 662 C C . GLY A 1 87 ? 6.086 12.131 -25.531 1.00 70.75 87 GLY A C 1
ATOM 663 O O . GLY A 1 87 ? 4.864 12.023 -25.616 1.00 70.75 87 GLY A O 1
ATOM 664 N N . SER A 1 88 ? 6.801 12.923 -26.339 1.00 57.78 88 SER A N 1
ATOM 665 C CA . SER A 1 88 ? 6.220 13.653 -27.473 1.00 57.78 88 SER A CA 1
ATOM 666 C C . SER A 1 88 ? 5.999 12.707 -28.660 1.00 57.78 88 SER A C 1
ATOM 668 O O . SER A 1 88 ? 6.901 11.921 -28.968 1.00 57.78 88 SER A O 1
ATOM 670 N N . PRO A 1 89 ? 4.849 12.767 -29.355 1.00 57.31 89 PRO A N 1
ATOM 671 C CA . PRO A 1 89 ? 4.631 11.983 -30.561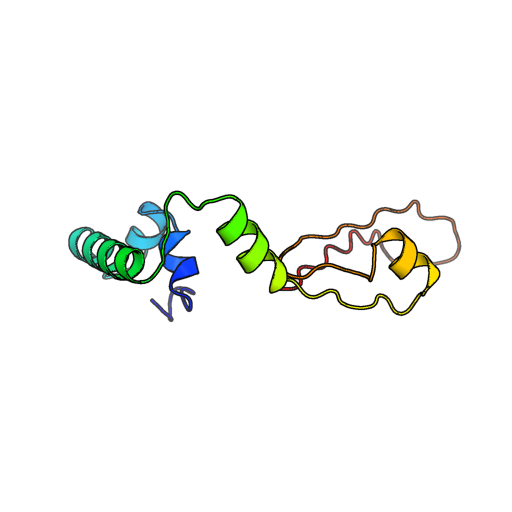 1.00 57.31 89 PRO A CA 1
ATOM 672 C C . PRO A 1 89 ? 5.533 12.504 -31.686 1.00 57.31 89 PRO A C 1
ATOM 674 O O . PRO A 1 89 ? 5.221 13.495 -32.343 1.00 57.31 89 PRO A O 1
ATOM 677 N N . VAL A 1 90 ? 6.661 11.834 -31.922 1.00 58.72 90 VAL A N 1
ATOM 678 C CA . VAL A 1 90 ? 7.508 12.091 -33.094 1.00 58.72 90 VAL A CA 1
ATOM 679 C C . VAL A 1 90 ? 7.117 11.101 -34.192 1.00 58.72 90 VAL A C 1
ATOM 681 O O . VAL A 1 90 ? 7.055 9.894 -33.971 1.00 58.72 90 VAL A O 1
ATOM 684 N N . GLY A 1 91 ? 6.725 11.645 -35.343 1.00 52.00 91 GLY A N 1
ATOM 685 C CA . GLY A 1 91 ? 5.884 10.982 -36.332 1.00 52.00 91 GLY A CA 1
ATOM 686 C C . GLY A 1 91 ? 6.474 9.743 -37.005 1.00 52.00 91 GLY A C 1
ATOM 687 O O . GLY A 1 91 ? 7.523 9.802 -37.633 1.00 52.00 91 GLY A O 1
ATOM 688 N N . LEU A 1 92 ? 5.703 8.656 -36.962 1.00 40.03 92 LEU A N 1
ATOM 689 C CA . LEU A 1 92 ? 5.135 7.958 -38.122 1.00 40.03 92 LEU A CA 1
ATOM 690 C C . LEU A 1 92 ? 4.114 6.932 -37.594 1.00 40.03 92 LEU A C 1
ATOM 692 O O . LEU A 1 92 ? 4.477 5.919 -37.014 1.00 40.03 92 LEU A O 1
ATOM 696 N N . ARG A 1 93 ? 2.828 7.224 -37.832 1.00 36.84 93 ARG A N 1
ATOM 697 C CA . ARG A 1 93 ? 1.649 6.345 -37.683 1.00 36.84 93 ARG A CA 1
ATOM 698 C C . ARG A 1 93 ? 1.289 5.870 -36.257 1.00 36.84 93 ARG A C 1
ATOM 700 O O . ARG A 1 93 ? 1.751 4.853 -35.763 1.00 36.84 93 ARG A O 1
ATOM 707 N N . SER A 1 94 ? 0.287 6.551 -35.701 1.00 44.75 94 SER A N 1
ATOM 708 C CA . SER A 1 94 ? -0.907 5.890 -35.149 1.00 44.75 94 SER A CA 1
ATOM 709 C C . SER A 1 94 ? -0.761 4.949 -33.943 1.00 44.75 94 SER A C 1
ATOM 711 O O . SER A 1 94 ? -1.348 3.878 -33.975 1.00 44.75 94 SER A O 1
ATOM 713 N N . TYR A 1 95 ? -0.116 5.341 -32.841 1.00 41.91 95 TYR A N 1
ATOM 714 C CA . TYR A 1 95 ? -0.374 4.698 -31.540 1.00 41.91 95 TYR A CA 1
ATOM 715 C C . TYR A 1 95 ? -0.408 5.758 -30.442 1.00 41.91 95 TYR A C 1
ATOM 717 O O . TYR A 1 95 ? 0.626 6.262 -30.035 1.00 41.91 95 TYR A O 1
ATOM 725 N N . ALA A 1 96 ? -1.644 6.120 -30.092 1.00 38.16 96 ALA A N 1
ATOM 726 C CA . ALA A 1 96 ? -2.173 6.855 -28.944 1.00 38.16 96 ALA A CA 1
ATOM 727 C C . ALA A 1 96 ? -1.222 7.627 -28.002 1.00 38.16 96 ALA A C 1
ATOM 729 O O . ALA A 1 96 ? -0.129 7.220 -27.640 1.00 38.16 96 ALA A O 1
ATOM 730 N N . LEU A 1 97 ? -1.732 8.747 -27.502 1.00 36.75 97 LEU A N 1
ATOM 731 C CA . LEU A 1 97 ? -1.258 9.398 -26.285 1.00 36.75 97 LEU A CA 1
ATOM 732 C C . LEU A 1 97 ? -1.276 8.372 -25.129 1.00 36.75 97 LEU A C 1
ATOM 734 O O . LEU A 1 97 ? -2.316 8.163 -24.512 1.00 36.75 97 LEU A O 1
ATOM 738 N N . TRP A 1 98 ? -0.165 7.680 -24.873 1.00 40.78 98 TRP A N 1
ATOM 739 C CA . TRP A 1 98 ? -0.057 6.686 -23.803 1.00 40.78 98 TRP A CA 1
ATOM 740 C C . TRP A 1 98 ? 0.636 7.313 -22.591 1.00 40.78 98 TRP A C 1
ATOM 742 O O . TRP A 1 98 ? 1.858 7.284 -22.485 1.00 40.78 98 TRP A O 1
ATOM 752 N N . THR A 1 99 ? -0.134 7.836 -21.636 1.00 43.03 99 THR A N 1
ATOM 753 C CA . THR A 1 99 ? 0.322 7.895 -20.242 1.00 43.03 99 THR A CA 1
ATOM 754 C C . THR A 1 99 ? 0.182 6.487 -19.664 1.00 43.03 99 THR A C 1
ATOM 756 O O . THR A 1 99 ? -0.863 6.083 -19.158 1.00 43.03 99 THR A O 1
ATOM 759 N N . ALA A 1 100 ? 1.221 5.665 -19.811 1.00 45.81 100 ALA A N 1
ATOM 760 C CA . ALA A 1 100 ? 1.228 4.332 -19.221 1.00 45.81 100 ALA A CA 1
ATOM 761 C C . ALA A 1 100 ? 1.610 4.450 -17.739 1.00 45.81 100 ALA A C 1
ATOM 763 O O . ALA A 1 100 ? 2.786 4.499 -17.387 1.00 45.81 100 ALA A O 1
ATOM 764 N N . SER A 1 101 ? 0.603 4.530 -16.867 1.00 50.06 101 SER A N 1
ATOM 765 C CA . SER A 1 101 ? 0.794 4.397 -15.423 1.00 50.06 101 SER A CA 1
ATOM 766 C C . SER A 1 101 ? 0.793 2.913 -15.067 1.00 50.06 101 SER A C 1
ATOM 768 O O . SER A 1 101 ? -0.254 2.261 -15.092 1.00 50.06 101 SER A O 1
ATOM 770 N N . LEU A 1 102 ? 1.968 2.348 -14.782 1.00 56.78 102 LEU A N 1
ATOM 771 C CA . LEU A 1 102 ? 2.063 0.956 -14.349 1.00 56.78 102 LEU A CA 1
ATOM 772 C C . LEU A 1 102 ? 1.997 0.902 -12.821 1.00 56.78 102 LEU A C 1
ATOM 774 O O . LEU A 1 102 ? 2.917 1.342 -12.130 1.00 56.78 102 LEU A O 1
ATOM 778 N N . ILE A 1 103 ? 0.899 0.353 -12.298 1.00 61.09 103 ILE A 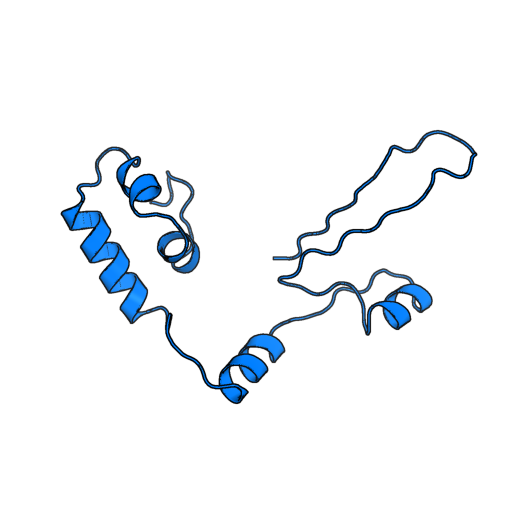N 1
ATOM 779 C CA . ILE A 1 103 ? 0.737 0.069 -10.870 1.00 61.09 103 ILE A CA 1
ATOM 780 C C . ILE A 1 103 ? 1.055 -1.408 -10.650 1.00 61.09 103 ILE A C 1
ATOM 782 O O . ILE A 1 103 ? 0.236 -2.280 -10.934 1.00 61.09 103 ILE A O 1
ATOM 786 N N . ILE A 1 104 ? 2.244 -1.689 -10.124 1.00 59.88 104 ILE A N 1
ATOM 787 C CA . ILE A 1 104 ? 2.620 -3.034 -9.678 1.00 59.88 104 ILE A CA 1
ATOM 788 C C . ILE A 1 104 ? 2.280 -3.117 -8.189 1.00 59.88 104 ILE A C 1
ATOM 790 O O . ILE A 1 104 ? 2.986 -2.537 -7.359 1.00 59.88 104 ILE A O 1
ATOM 794 N N . ARG A 1 105 ? 1.164 -3.773 -7.861 1.00 50.47 105 ARG A N 1
ATOM 795 C CA . ARG A 1 105 ? 0.760 -4.055 -6.476 1.00 50.47 105 ARG A CA 1
ATOM 796 C C . ARG A 1 105 ? 1.458 -5.287 -5.921 1.00 50.47 105 ARG A C 1
ATOM 798 O O . ARG A 1 105 ? 1.602 -6.263 -6.684 1.00 50.47 105 ARG A O 1
#

InterPro domains:
  IPR010995 DNA repair Rad5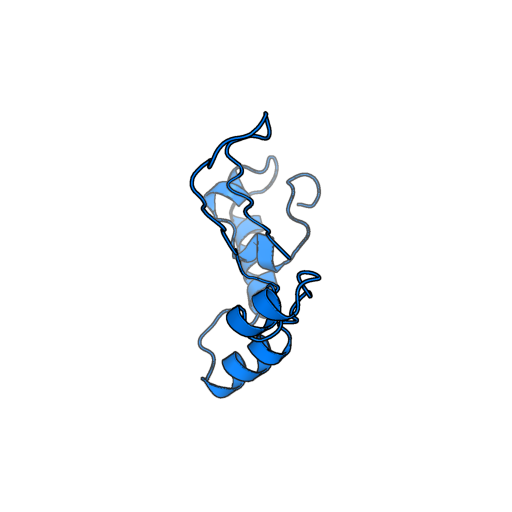1/transcription factor NusA, alpha-helical [SSF47794] (2-43)
  IPR013632 Rad51-like, C-terminal [PF08423] (55-88)
  IPR027417 P-loop containing nucleoside triphosphate hydrolase [G3DSA:3.40.50.300] (52-93)
  IPR027417 P-loop containing nucleoside triphosphate hydrolase [SSF52540] (23-89)

Mean predicted aligned error: 10.24 Å

Secondary structure (DSSP, 8-state):
-GGGT--SHHHHHHS-HHHHHTSTT--HHHHHHHHHHHHHHS--S---HHHHHHHHHT--EE--S-HHHHHHTTSSEETTSEEEE-----SSS------EEEE--

pLDDT: mean 76.68, std 13.93, range [36.75, 90.69]

Foldseek 3Di:
DVVLVDPDLVSLLPDDLVSVVVPPPDDSVNSVVSNVVSCVVDVPDDDDPVRVVVVCVPKDADDPPDPVVCVVVVRHHIAPDWDWDADDQDDDDDDDRDRPTDHHD